Protein AF-A0A2P5N7I3-F1 (afdb_monomer_lite)

pLDDT: mean 82.8, std 12.32, range [43.16, 92.75]

Radius of gyration: 12.58 Å; chains: 1; bounding box: 28×37×23 Å

Sequence (64 aa):
KAKNRSIQDDRWKLIYIPTYNGPVYQLYDMKNDPYRDVNALYPEIVEALRQKLEAWIQSSPLDS

Structure (mmCIF, N/CA/C/O backbone):
data_AF-A0A2P5N7I3-F1
#
_entry.id   AF-A0A2P5N7I3-F1
#
loop_
_atom_site.group_PDB
_atom_site.id
_atom_site.type_symbol
_atom_site.label_atom_id
_atom_site.label_alt_id
_atom_site.label_comp_id
_atom_site.label_asym_id
_atom_site.label_entity_id
_atom_site.label_seq_id
_atom_site.pdbx_PDB_ins_code
_atom_site.Cartn_x
_atom_site.Cartn_y
_atom_site.Cartn_z
_atom_site.occupancy
_atom_site.B_iso_or_equiv
_atom_site.auth_seq_id
_atom_site.auth_comp_id
_atom_site.auth_asym_id
_atom_site.auth_atom_id
_atom_site.pdbx_PDB_model_num
ATOM 1 N N . LYS A 1 1 ? 21.242 6.654 -1.447 1.00 47.16 1 LYS A N 1
ATOM 2 C CA . LYS A 1 1 ? 20.723 5.559 -0.585 1.00 47.16 1 LYS A CA 1
ATOM 3 C C . LYS A 1 1 ? 19.209 5.508 -0.742 1.00 47.16 1 LYS A C 1
ATOM 5 O O . LYS A 1 1 ? 18.538 6.372 -0.193 1.00 47.16 1 LYS A O 1
ATOM 10 N N . ALA A 1 2 ? 18.675 4.576 -1.530 1.00 53.03 2 ALA A N 1
ATOM 11 C CA . ALA A 1 2 ? 17.229 4.423 -1.652 1.00 53.03 2 ALA A CA 1
ATOM 12 C C . ALA A 1 2 ? 16.728 3.698 -0.395 1.00 53.03 2 ALA A C 1
ATOM 14 O O . ALA A 1 2 ? 16.977 2.510 -0.224 1.00 53.03 2 ALA A O 1
ATOM 15 N N . LYS A 1 3 ? 16.137 4.440 0.546 1.00 67.75 3 LYS A N 1
ATOM 16 C CA . LYS A 1 3 ? 15.506 3.834 1.721 1.00 67.75 3 LYS A CA 1
ATOM 17 C C . LYS A 1 3 ? 14.195 3.202 1.268 1.00 67.75 3 LYS A C 1
ATOM 19 O O . LYS A 1 3 ? 13.389 3.865 0.616 1.00 67.75 3 LYS A O 1
ATOM 24 N N . ASN A 1 4 ? 14.000 1.939 1.617 1.00 77.44 4 ASN A N 1
ATOM 25 C CA . ASN A 1 4 ? 12.714 1.263 1.526 1.00 77.44 4 ASN A CA 1
ATOM 26 C C . ASN A 1 4 ? 11.716 2.104 2.328 1.00 77.44 4 ASN A C 1
ATOM 28 O O . ASN A 1 4 ? 12.018 2.516 3.451 1.00 77.44 4 ASN A O 1
ATOM 32 N N . ARG A 1 5 ? 10.561 2.404 1.742 1.00 85.44 5 ARG A N 1
ATOM 33 C CA . ARG A 1 5 ? 9.500 3.132 2.437 1.00 85.44 5 ARG A CA 1
ATOM 34 C C . ARG A 1 5 ? 8.328 2.190 2.585 1.00 85.44 5 ARG A C 1
ATOM 36 O O . ARG A 1 5 ? 8.031 1.428 1.679 1.00 85.44 5 ARG A O 1
ATOM 43 N N . SER A 1 6 ? 7.667 2.226 3.720 1.00 88.38 6 SER A N 1
ATOM 44 C CA . SER A 1 6 ? 6.439 1.472 3.907 1.00 88.38 6 SER A CA 1
ATOM 45 C C . SER A 1 6 ? 5.489 2.313 4.723 1.00 88.38 6 SER A C 1
ATOM 47 O O . SER A 1 6 ? 5.911 2.927 5.701 1.00 88.38 6 SER A O 1
ATOM 49 N N . ILE A 1 7 ? 4.227 2.324 4.322 1.00 89.06 7 ILE A N 1
ATOM 50 C CA . ILE A 1 7 ? 3.142 2.896 5.102 1.00 89.06 7 ILE A CA 1
ATOM 51 C C . ILE A 1 7 ? 2.226 1.756 5.518 1.00 89.06 7 ILE A C 1
ATOM 53 O O . ILE A 1 7 ? 1.923 0.856 4.733 1.00 89.06 7 ILE A O 1
ATOM 57 N N . GLN A 1 8 ? 1.844 1.767 6.782 1.00 89.44 8 GLN A N 1
ATOM 58 C CA . GLN A 1 8 ? 0.929 0.797 7.343 1.00 89.44 8 GLN A CA 1
ATOM 59 C C . GLN A 1 8 ? -0.173 1.564 8.062 1.00 89.44 8 GLN A C 1
ATOM 61 O O . GLN A 1 8 ? 0.105 2.402 8.915 1.00 89.44 8 GLN A O 1
ATOM 66 N N . ASP A 1 9 ? -1.405 1.263 7.687 1.00 85.62 9 ASP A N 1
ATOM 67 C CA . ASP A 1 9 ? -2.624 1.635 8.391 1.00 85.62 9 ASP A CA 1
ATOM 68 C C . ASP A 1 9 ? -3.131 0.414 9.194 1.00 85.62 9 ASP A C 1
ATOM 70 O O . ASP A 1 9 ? -2.553 -0.673 9.139 1.00 85.62 9 ASP A O 1
ATOM 74 N N . ASP A 1 10 ? -4.246 0.577 9.911 1.00 85.19 10 ASP A N 1
ATOM 75 C CA . ASP A 1 10 ? -4.884 -0.467 10.737 1.00 85.19 10 ASP A CA 1
ATOM 76 C C . ASP A 1 10 ? -5.177 -1.773 9.970 1.00 85.19 10 ASP A C 1
ATOM 78 O O . ASP A 1 10 ? -5.016 -2.874 10.492 1.00 85.19 10 ASP A O 1
ATOM 82 N N . ARG A 1 11 ? -5.559 -1.652 8.693 1.00 89.12 11 ARG A N 1
ATOM 83 C CA . ARG A 1 11 ? -5.945 -2.785 7.841 1.00 89.12 11 ARG A CA 1
ATOM 84 C C . ARG A 1 11 ? -4.960 -3.090 6.719 1.00 89.12 11 ARG A C 1
ATOM 86 O O . ARG A 1 11 ? -4.893 -4.227 6.267 1.00 89.12 11 ARG A O 1
ATOM 93 N N . TRP A 1 12 ? -4.220 -2.098 6.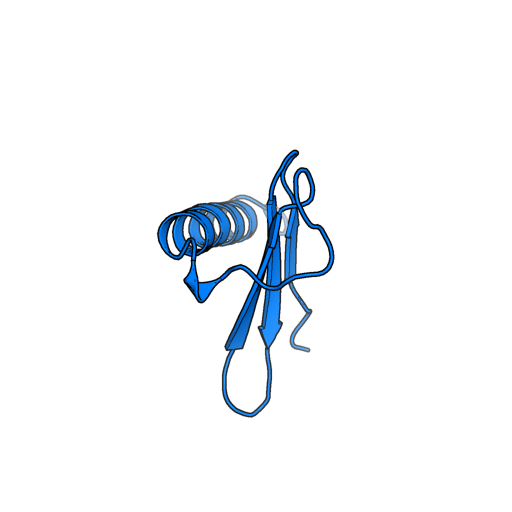239 1.00 91.75 12 TRP A N 1
ATOM 94 C CA . TRP A 1 12 ? -3.473 -2.212 4.989 1.00 91.75 12 TRP A CA 1
ATOM 95 C C . TRP A 1 12 ? -2.016 -1.845 5.178 1.00 91.75 12 TRP A C 1
ATOM 97 O O . TRP A 1 12 ? -1.696 -0.862 5.844 1.00 91.75 12 TRP A O 1
ATOM 107 N N . LYS A 1 13 ? -1.130 -2.596 4.532 1.00 92.31 13 LYS A N 1
ATOM 108 C CA . LYS A 1 13 ? 0.304 -2.323 4.528 1.00 92.31 13 LYS A CA 1
ATOM 109 C C . LYS A 1 13 ? 0.811 -2.212 3.101 1.00 92.31 13 LYS A C 1
ATOM 111 O O . LYS A 1 13 ? 0.798 -3.201 2.376 1.00 92.31 13 LYS A O 1
ATOM 116 N N . LEU A 1 14 ? 1.286 -1.027 2.727 1.00 92.00 14 LEU A N 1
ATOM 117 C CA . LEU A 1 14 ? 1.928 -0.772 1.443 1.00 92.00 14 LEU A CA 1
ATOM 118 C C . LEU A 1 14 ? 3.443 -0.660 1.628 1.00 92.00 14 LEU A C 1
ATOM 120 O O . LEU A 1 14 ? 3.935 0.175 2.389 1.00 92.00 14 LEU A O 1
ATOM 124 N N . ILE A 1 15 ? 4.187 -1.478 0.892 1.00 90.25 15 ILE A N 1
ATOM 125 C CA . ILE A 1 15 ? 5.649 -1.478 0.869 1.00 90.25 15 ILE A CA 1
ATOM 126 C C . ILE A 1 15 ? 6.120 -0.944 -0.483 1.00 90.25 15 ILE A C 1
ATOM 128 O O . ILE A 1 15 ? 5.755 -1.472 -1.529 1.00 90.25 15 ILE A O 1
ATOM 132 N N . TYR A 1 16 ? 6.953 0.091 -0.444 1.00 88.56 16 TYR A N 1
ATOM 133 C CA . TYR A 1 16 ? 7.672 0.660 -1.576 1.00 88.56 16 TYR A CA 1
ATOM 134 C C . TYR A 1 16 ? 9.124 0.176 -1.557 1.00 88.56 16 TYR A C 1
ATOM 136 O O . TYR A 1 16 ? 9.931 0.564 -0.698 1.00 88.56 16 TYR A O 1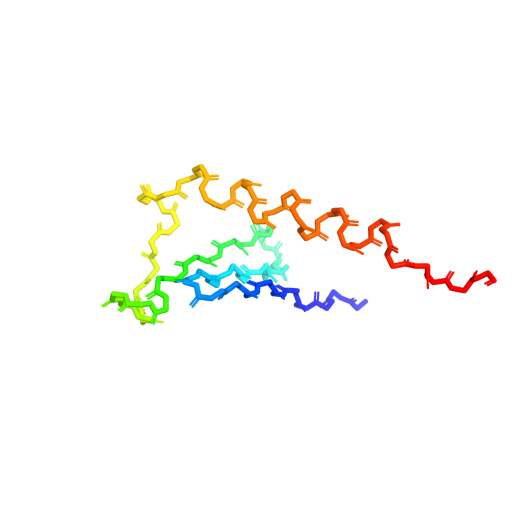
ATOM 144 N N . ILE A 1 17 ? 9.456 -0.667 -2.532 1.00 87.88 17 ILE A N 1
ATOM 145 C CA . ILE A 1 17 ? 10.786 -1.240 -2.708 1.00 87.88 17 ILE A CA 1
ATOM 146 C C . ILE A 1 17 ? 11.400 -0.629 -3.970 1.00 87.88 17 ILE A C 1
ATOM 148 O O . ILE A 1 17 ? 11.004 -0.979 -5.083 1.00 87.88 17 ILE A O 1
ATOM 152 N N . PRO A 1 18 ? 12.374 0.284 -3.836 1.00 83.44 18 PRO A N 1
ATOM 153 C CA . PRO A 1 18 ? 13.110 0.789 -4.984 1.00 83.44 18 PRO A CA 1
ATOM 154 C C . PRO A 1 18 ? 14.046 -0.315 -5.498 1.00 83.44 18 PRO A C 1
ATOM 156 O O . PRO A 1 18 ? 15.109 -0.545 -4.921 1.00 83.44 18 PRO A O 1
ATOM 159 N N . THR A 1 19 ? 13.641 -1.028 -6.553 1.00 84.94 19 THR A N 1
ATOM 160 C CA . THR A 1 19 ? 14.481 -2.045 -7.207 1.00 84.94 19 THR A CA 1
ATOM 161 C C . THR A 1 19 ? 15.221 -1.456 -8.408 1.00 84.94 19 THR A C 1
ATOM 163 O O . THR A 1 19 ? 14.852 -0.399 -8.920 1.00 84.94 19 THR A O 1
ATOM 166 N N . TYR A 1 20 ? 16.261 -2.149 -8.882 1.00 80.88 20 TYR A N 1
ATOM 167 C CA . TYR A 1 20 ? 17.031 -1.729 -10.061 1.00 80.88 20 TYR A CA 1
ATOM 168 C C . TYR A 1 20 ? 16.177 -1.677 -11.340 1.00 80.88 20 TYR A C 1
ATOM 170 O O . TYR A 1 20 ? 16.415 -0.847 -12.210 1.00 80.88 20 TYR A O 1
ATOM 178 N N . ASN A 1 21 ? 15.148 -2.526 -11.426 1.00 78.62 21 ASN A N 1
ATOM 179 C CA . ASN A 1 21 ? 14.259 -2.638 -12.583 1.00 78.62 21 ASN A CA 1
ATOM 180 C C . ASN A 1 21 ? 13.042 -1.696 -12.521 1.00 78.62 21 ASN A C 1
ATOM 182 O O . ASN A 1 21 ? 12.176 -1.759 -13.390 1.00 78.62 21 ASN A O 1
ATOM 186 N N . GLY A 1 22 ? 12.965 -0.852 -11.488 1.00 79.62 22 GLY A N 1
ATOM 187 C CA . GLY A 1 22 ? 11.841 0.038 -11.216 1.00 79.62 22 GLY A CA 1
ATOM 188 C C . GLY A 1 22 ? 11.302 -0.112 -9.788 1.00 79.62 22 GLY A C 1
ATOM 189 O O . GLY A 1 22 ? 11.596 -1.089 -9.092 1.00 79.62 22 GLY A O 1
ATOM 190 N N . PRO A 1 23 ? 10.529 0.865 -9.300 1.00 85.69 23 PRO A N 1
ATOM 191 C CA . PRO A 1 23 ? 9.896 0.761 -7.995 1.00 85.69 23 PRO A CA 1
ATOM 192 C C . PRO A 1 23 ? 8.826 -0.335 -7.995 1.00 85.69 23 PRO A C 1
ATOM 194 O O . PRO A 1 23 ? 7.935 -0.343 -8.841 1.00 85.69 23 PRO A O 1
ATOM 197 N N . VAL A 1 24 ? 8.900 -1.242 -7.023 1.00 88.12 24 VAL A N 1
ATOM 198 C CA . VAL A 1 24 ? 7.884 -2.271 -6.787 1.00 88.12 24 VAL A CA 1
ATOM 199 C C . VAL A 1 24 ? 7.031 -1.855 -5.596 1.00 88.12 24 VAL A C 1
ATOM 201 O O . VAL A 1 24 ? 7.556 -1.473 -4.547 1.00 88.12 24 VAL A O 1
ATOM 204 N N . TYR A 1 25 ? 5.715 -1.950 -5.768 1.00 88.56 25 TYR A N 1
ATOM 205 C CA . TYR A 1 25 ? 4.724 -1.711 -4.726 1.00 88.56 25 TYR A CA 1
ATOM 206 C C . TYR A 1 25 ? 4.092 -3.040 -4.331 1.00 88.56 25 TYR A C 1
ATOM 208 O O . TYR A 1 25 ? 3.630 -3.778 -5.197 1.00 88.56 25 TYR A O 1
ATOM 216 N N . GLN A 1 26 ? 4.063 -3.346 -3.038 1.00 91.50 26 GLN A N 1
ATOM 217 C CA . GLN A 1 26 ? 3.401 -4.544 -2.521 1.00 91.50 26 GLN A CA 1
ATOM 218 C C . GLN A 1 26 ? 2.367 -4.152 -1.476 1.00 91.50 26 GLN A C 1
ATOM 220 O O . GLN A 1 26 ? 2.686 -3.377 -0.572 1.00 91.50 26 GLN A O 1
ATOM 225 N N . LEU A 1 27 ? 1.150 -4.675 -1.602 1.00 92.75 27 LEU A N 1
ATOM 226 C CA . LEU A 1 27 ? 0.036 -4.373 -0.705 1.00 92.75 27 LEU A CA 1
ATOM 227 C C . LEU A 1 27 ? -0.402 -5.643 0.011 1.00 92.75 27 LEU A C 1
ATOM 229 O O . LEU A 1 27 ? -0.677 -6.642 -0.642 1.00 92.75 27 LEU A O 1
ATOM 233 N N . TYR A 1 28 ? -0.539 -5.569 1.330 1.00 91.69 28 TYR A N 1
ATOM 234 C CA . TYR A 1 28 ? -0.978 -6.682 2.170 1.00 91.69 28 TYR A CA 1
ATOM 235 C C . TYR A 1 28 ? -2.196 -6.267 3.010 1.00 91.69 28 TYR A C 1
ATOM 237 O O . TYR A 1 28 ? -2.196 -5.173 3.589 1.00 91.69 28 TYR A O 1
ATOM 245 N N . ASP A 1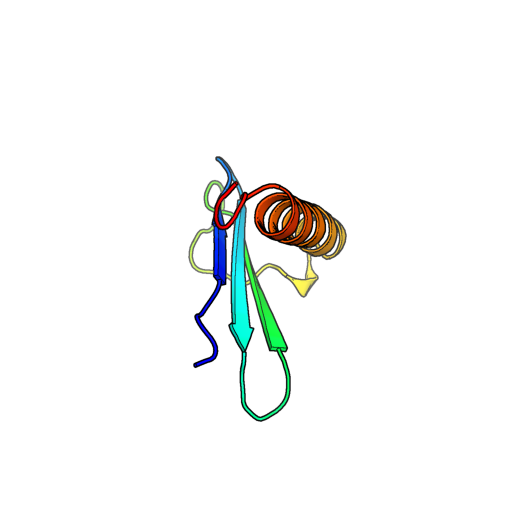 29 ? -3.221 -7.127 3.088 1.00 91.06 29 ASP A N 1
ATOM 246 C CA . ASP A 1 29 ? -4.380 -6.941 3.979 1.00 91.06 29 ASP A CA 1
ATOM 247 C C . ASP A 1 29 ? -4.044 -7.538 5.351 1.00 91.06 29 ASP A C 1
ATOM 249 O O . ASP A 1 29 ? -4.165 -8.736 5.580 1.00 91.06 29 ASP A O 1
ATOM 253 N N . MET A 1 30 ? -3.635 -6.699 6.296 1.00 89.94 30 MET A N 1
ATOM 254 C CA . MET A 1 30 ? -3.247 -7.131 7.641 1.00 89.94 30 MET A CA 1
ATOM 255 C C . MET A 1 30 ? -4.404 -7.754 8.439 1.00 89.94 30 MET A C 1
ATOM 257 O O . MET A 1 30 ? -4.149 -8.434 9.431 1.00 89.94 30 MET A O 1
ATOM 261 N N . LYS A 1 31 ? -5.660 -7.529 8.031 1.00 88.38 31 LYS A N 1
ATOM 262 C CA . LYS A 1 31 ? -6.861 -7.980 8.743 1.00 88.38 31 LYS A CA 1
ATOM 263 C C . LYS A 1 31 ? -7.384 -9.319 8.230 1.00 88.38 31 LYS A C 1
ATOM 265 O O . LYS A 1 31 ? -7.866 -10.115 9.029 1.00 88.38 31 LYS A O 1
ATOM 270 N N . ASN A 1 32 ? -7.322 -9.548 6.920 1.00 86.06 32 ASN A N 1
ATOM 271 C CA . ASN A 1 32 ? -7.816 -10.770 6.285 1.00 86.06 32 ASN A CA 1
ATOM 272 C C . ASN A 1 32 ? -6.689 -11.743 5.928 1.00 86.06 32 ASN A C 1
ATOM 274 O O . ASN A 1 32 ? -6.826 -12.930 6.202 1.00 86.06 32 ASN A O 1
ATOM 278 N N . ASP A 1 33 ? -5.599 -11.266 5.320 1.00 84.06 33 ASP A N 1
ATOM 279 C CA . ASP A 1 33 ? -4.477 -12.115 4.912 1.00 84.06 33 ASP A CA 1
ATOM 280 C C . ASP A 1 33 ? -3.163 -11.309 4.809 1.00 84.06 33 ASP A C 1
ATOM 282 O O . ASP A 1 33 ? -2.895 -10.657 3.791 1.00 84.06 33 ASP A O 1
ATOM 286 N N . PRO A 1 34 ? -2.326 -11.319 5.864 1.00 85.69 34 PRO A N 1
ATOM 287 C CA . PRO A 1 34 ? -1.124 -10.488 5.926 1.00 85.69 34 PRO A CA 1
ATOM 288 C C . PRO A 1 34 ? 0.047 -11.015 5.086 1.00 85.69 34 PRO A C 1
ATOM 290 O O . PRO A 1 34 ? 1.079 -10.346 5.012 1.00 85.69 34 PRO A O 1
ATOM 293 N N . TYR A 1 35 ? 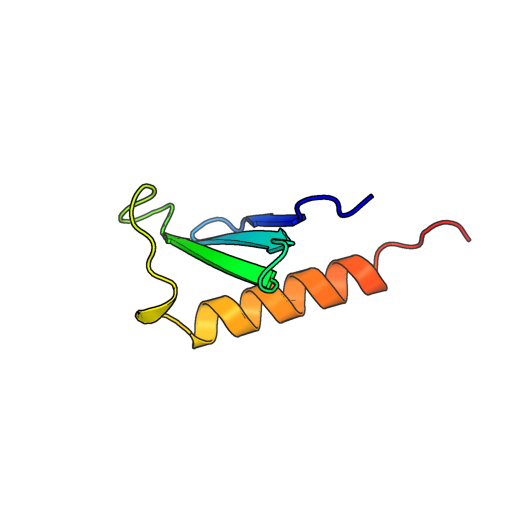-0.070 -12.203 4.489 1.00 84.94 35 TYR A N 1
ATOM 294 C CA . TYR A 1 35 ? 1.025 -12.870 3.777 1.00 84.94 35 TYR A CA 1
ATOM 295 C C . TYR A 1 35 ? 0.873 -12.811 2.257 1.00 84.94 35 TYR A C 1
ATOM 297 O O . TYR A 1 35 ? 1.845 -13.035 1.534 1.00 84.94 35 TYR A O 1
ATOM 305 N N . ARG A 1 36 ? -0.323 -12.490 1.762 1.00 87.25 36 ARG A N 1
ATOM 306 C CA . ARG A 1 36 ? -0.619 -12.411 0.337 1.00 87.25 36 ARG A CA 1
ATOM 307 C C . ARG A 1 36 ? -0.508 -10.986 -0.193 1.00 87.25 36 ARG A C 1
ATOM 309 O O . ARG A 1 36 ? -1.113 -10.064 0.348 1.00 87.25 36 ARG A O 1
ATOM 316 N N . ASP A 1 37 ? 0.202 -10.837 -1.312 1.00 89.19 37 ASP A N 1
ATOM 317 C CA . ASP A 1 37 ? 0.141 -9.604 -2.092 1.00 89.19 37 ASP A CA 1
ATOM 318 C C . ASP A 1 37 ? -1.232 -9.487 -2.765 1.00 89.19 37 ASP A C 1
ATOM 320 O O . ASP A 1 37 ? -1.663 -10.354 -3.532 1.00 89.19 37 ASP A O 1
ATOM 324 N N . VAL A 1 38 ? -1.929 -8.410 -2.432 1.00 92.44 38 VAL A N 1
ATOM 325 C CA . VAL A 1 38 ? -3.246 -8.054 -2.954 1.00 92.44 38 VAL A CA 1
ATOM 326 C C . VAL A 1 38 ? -3.192 -6.736 -3.728 1.00 92.44 38 VAL A C 1
ATOM 328 O O . VAL A 1 38 ? -4.224 -6.096 -3.925 1.00 92.44 38 VAL A O 1
ATOM 331 N N . ASN A 1 39 ? -2.005 -6.329 -4.207 1.00 89.75 39 ASN A N 1
ATOM 332 C CA . ASN A 1 39 ? -1.830 -5.069 -4.940 1.00 89.75 39 ASN A CA 1
ATOM 333 C C . ASN A 1 39 ? -2.703 -5.037 -6.201 1.00 89.75 39 ASN A C 1
ATOM 335 O O . ASN A 1 39 ? -3.351 -4.031 -6.478 1.00 89.75 39 ASN A O 1
ATOM 339 N N . ALA A 1 40 ? -2.782 -6.173 -6.902 1.00 88.94 40 ALA A N 1
ATOM 340 C CA . ALA A 1 40 ? -3.477 -6.276 -8.178 1.00 88.94 40 ALA A CA 1
ATOM 341 C C . ALA A 1 40 ? -4.994 -6.359 -7.986 1.00 88.94 40 ALA A C 1
ATOM 343 O O . ALA A 1 40 ? -5.754 -6.098 -8.913 1.00 88.94 40 ALA A O 1
ATOM 344 N N . LEU A 1 41 ? -5.426 -6.729 -6.777 1.00 90.50 41 LEU A N 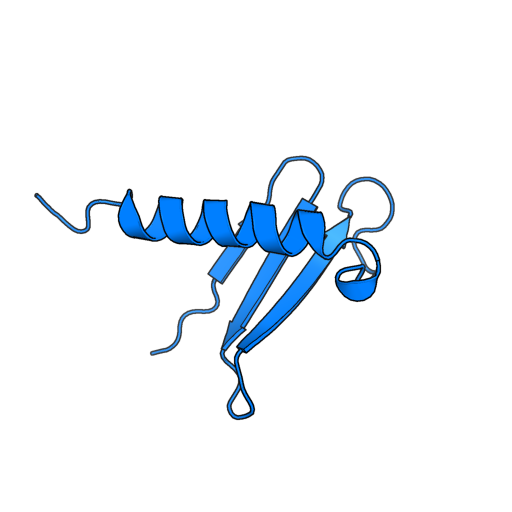1
ATOM 345 C CA . LEU A 1 41 ? -6.833 -6.818 -6.403 1.00 90.50 41 LEU A CA 1
ATOM 346 C C . LEU A 1 41 ? -7.383 -5.465 -5.948 1.00 90.50 41 LEU A C 1
ATOM 348 O O . LEU A 1 41 ? -8.562 -5.199 -6.151 1.00 90.50 41 LEU A O 1
ATOM 352 N N . TYR A 1 42 ? -6.538 -4.617 -5.353 1.00 90.00 42 TYR A N 1
ATOM 353 C CA . TYR A 1 42 ? -6.939 -3.330 -4.782 1.00 90.00 42 TYR A CA 1
ATOM 354 C C . TYR A 1 42 ? -6.030 -2.178 -5.246 1.00 90.00 42 TYR A C 1
ATOM 356 O O . TYR A 1 42 ? -5.384 -1.529 -4.414 1.00 90.00 42 TYR A O 1
ATOM 364 N N . PRO A 1 43 ? -5.980 -1.876 -6.558 1.00 89.81 43 PRO A N 1
ATOM 365 C CA . PRO A 1 43 ? -5.154 -0.787 -7.083 1.00 89.81 43 PRO A CA 1
ATOM 366 C C . PRO A 1 43 ? -5.553 0.582 -6.509 1.00 89.81 43 PRO A C 1
ATOM 368 O O . PRO A 1 43 ? -4.693 1.426 -6.271 1.00 89.81 43 PRO A O 1
ATOM 371 N N . GLU A 1 44 ? -6.835 0.779 -6.192 1.00 91.50 44 GLU A N 1
ATOM 372 C CA . GLU A 1 44 ? -7.345 1.988 -5.530 1.00 91.50 44 GLU A CA 1
ATOM 373 C C . GLU A 1 44 ? -6.719 2.215 -4.142 1.00 91.50 44 GLU A C 1
ATOM 375 O O . GLU A 1 44 ? -6.378 3.340 -3.776 1.00 91.50 44 GLU A O 1
ATOM 380 N N . ILE A 1 45 ? -6.501 1.138 -3.378 1.00 91.12 45 ILE A N 1
ATOM 381 C CA . ILE A 1 45 ? -5.906 1.203 -2.040 1.00 91.12 45 ILE A CA 1
ATOM 382 C C . ILE A 1 45 ? -4.409 1.479 -2.150 1.00 91.12 45 ILE A C 1
ATOM 384 O O . ILE A 1 45 ? -3.870 2.261 -1.366 1.00 91.12 45 ILE A O 1
ATOM 388 N N . VAL A 1 46 ? -3.740 0.876 -3.138 1.00 90.69 46 VAL A N 1
ATOM 389 C CA . VAL A 1 46 ? -2.337 1.178 -3.450 1.00 90.69 46 VAL A CA 1
ATOM 390 C C . VAL A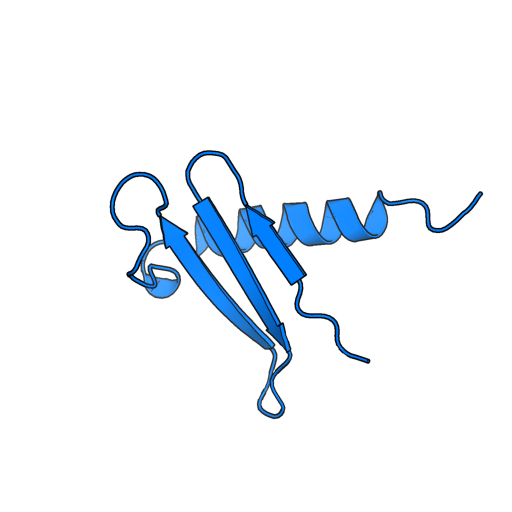 1 46 ? -2.173 2.666 -3.732 1.00 90.69 46 VAL A C 1
ATOM 392 O O . VAL A 1 46 ? -1.292 3.298 -3.150 1.00 90.69 46 VAL A O 1
ATOM 395 N N . GLU A 1 47 ? -3.022 3.237 -4.585 1.00 90.69 47 GLU A N 1
ATOM 396 C CA . GLU A 1 47 ? -2.939 4.645 -4.964 1.00 90.69 47 GLU A CA 1
ATOM 397 C C . GLU A 1 47 ? -3.241 5.574 -3.779 1.00 90.69 47 GLU A C 1
ATOM 399 O O . GLU A 1 47 ? -2.472 6.500 -3.518 1.00 90.69 47 GLU A O 1
ATOM 404 N N . ALA A 1 48 ? -4.263 5.265 -2.976 1.00 91.06 48 ALA A N 1
ATOM 405 C CA . ALA A 1 48 ? -4.583 6.019 -1.765 1.00 91.06 48 ALA A CA 1
ATOM 406 C C . ALA A 1 48 ? -3.434 6.002 -0.738 1.00 91.06 48 ALA A C 1
ATOM 408 O O . ALA A 1 48 ? -3.053 7.040 -0.192 1.00 91.06 48 ALA A O 1
ATOM 409 N N . LEU A 1 49 ? -2.839 4.833 -0.477 1.00 89.50 49 LEU A N 1
ATOM 410 C CA . LEU A 1 49 ? -1.707 4.697 0.446 1.00 89.50 49 LEU A CA 1
ATOM 411 C C . LEU A 1 49 ? -0.440 5.350 -0.105 1.00 89.50 49 LEU A C 1
ATOM 413 O O . LEU A 1 49 ? 0.328 5.942 0.653 1.00 89.50 49 LEU A O 1
ATOM 417 N N . ARG A 1 50 ? -0.229 5.289 -1.420 1.00 88.06 50 ARG A N 1
ATOM 418 C CA . ARG A 1 50 ? 0.854 6.003 -2.090 1.00 88.06 50 ARG A CA 1
ATOM 419 C C . ARG A 1 50 ? 0.693 7.512 -1.908 1.00 88.06 50 ARG A C 1
ATOM 421 O O . ARG A 1 50 ? 1.652 8.154 -1.497 1.00 88.06 50 ARG A O 1
ATOM 428 N N . GLN A 1 51 ? -0.499 8.063 -2.131 1.00 89.25 51 GLN A N 1
ATOM 429 C CA . GLN A 1 51 ? -0.772 9.483 -1.900 1.00 89.25 51 GLN A CA 1
ATOM 430 C C . GLN A 1 51 ? -0.538 9.877 -0.442 1.00 89.25 51 GLN A C 1
ATOM 432 O O . GLN A 1 51 ? 0.106 10.891 -0.190 1.00 89.25 51 GLN A O 1
ATOM 437 N N . LYS A 1 52 ? -0.975 9.057 0.525 1.00 87.88 52 LYS A N 1
ATOM 438 C CA . LYS A 1 52 ? -0.660 9.279 1.946 1.00 87.88 52 LYS A CA 1
ATOM 439 C C . LYS A 1 52 ? 0.843 9.273 2.209 1.00 87.88 52 LYS A C 1
ATOM 441 O O . LYS A 1 52 ? 1.327 10.121 2.949 1.00 87.88 52 LYS A O 1
ATOM 446 N N . LEU A 1 53 ? 1.584 8.334 1.618 1.00 84.19 53 LEU A N 1
ATOM 447 C CA . LEU A 1 53 ? 3.036 8.258 1.755 1.00 84.19 53 LEU A CA 1
ATOM 448 C C . LEU A 1 53 ? 3.700 9.515 1.180 1.00 84.19 53 LEU A C 1
ATOM 450 O O . LEU A 1 53 ? 4.547 10.103 1.843 1.00 84.19 53 LEU A O 1
ATOM 454 N N . GLU A 1 54 ? 3.313 9.942 -0.023 1.00 83.31 54 GLU A N 1
ATOM 455 C CA . GLU A 1 54 ? 3.813 11.162 -0.669 1.00 83.31 54 GLU A CA 1
ATOM 456 C C . GLU A 1 54 ? 3.480 12.411 0.151 1.00 83.31 54 GLU A C 1
ATOM 458 O O . GLU A 1 54 ? 4.367 13.223 0.407 1.00 83.31 54 GLU A O 1
ATOM 463 N N . ALA A 1 55 ? 2.246 12.521 0.644 1.00 85.31 55 ALA A N 1
ATOM 464 C CA . ALA A 1 55 ? 1.823 13.596 1.531 1.00 85.31 55 ALA A CA 1
ATOM 465 C C . ALA A 1 55 ? 2.607 13.586 2.847 1.00 85.31 55 ALA A C 1
ATOM 467 O O . ALA A 1 55 ? 3.020 14.638 3.311 1.00 85.31 55 ALA A O 1
ATOM 468 N N . TRP A 1 56 ? 2.882 12.416 3.427 1.00 80.06 56 TRP A N 1
ATOM 469 C CA . TRP A 1 56 ? 3.702 12.294 4.632 1.00 80.06 56 TRP A CA 1
ATOM 470 C C . TRP A 1 56 ? 5.155 12.701 4.376 1.00 80.06 56 TRP A C 1
ATOM 472 O O . TRP A 1 56 ? 5.748 13.402 5.183 1.00 80.06 56 TRP A O 1
ATOM 482 N N . ILE A 1 57 ? 5.721 12.332 3.223 1.00 76.88 57 ILE A N 1
ATOM 483 C CA . ILE A 1 57 ? 7.066 12.760 2.814 1.00 76.88 57 ILE A CA 1
ATOM 484 C C . ILE A 1 57 ? 7.128 14.280 2.621 1.00 76.88 57 ILE A C 1
ATOM 486 O O . ILE A 1 57 ? 8.118 14.885 3.016 1.00 76.88 57 ILE A O 1
ATOM 490 N N . GLN A 1 58 ? 6.108 14.884 2.006 1.00 78.69 58 GLN A N 1
ATOM 491 C CA . GLN A 1 58 ? 6.032 16.335 1.802 1.00 78.69 58 GLN A CA 1
ATOM 492 C C . GLN A 1 58 ? 5.734 17.093 3.100 1.00 78.69 58 GLN A C 1
ATOM 494 O O . GLN A 1 58 ? 6.229 18.198 3.293 1.00 78.69 58 GLN A O 1
ATOM 499 N N . SER A 1 59 ? 4.924 16.504 3.981 1.00 71.06 59 SER A N 1
ATOM 500 C CA . SER A 1 59 ? 4.494 17.102 5.243 1.00 71.06 59 SER A CA 1
ATOM 501 C C . SER A 1 59 ? 5.465 16.849 6.387 1.00 71.06 59 SER A C 1
ATOM 503 O O . SER A 1 59 ? 5.329 17.516 7.406 1.00 71.06 59 SER A O 1
ATOM 505 N N . SER A 1 60 ? 6.405 15.907 6.278 1.00 56.50 60 SER A N 1
ATOM 506 C CA . SER A 1 60 ? 7.532 15.817 7.202 1.00 56.50 60 SER A CA 1
ATOM 507 C C . SER A 1 60 ? 8.441 17.015 6.934 1.00 56.50 60 SER A C 1
ATOM 509 O O . SER A 1 60 ? 9.149 17.000 5.923 1.00 56.50 60 SER A O 1
ATOM 511 N N . PRO A 1 61 ? 8.474 18.036 7.813 1.00 51.31 61 PRO A N 1
ATOM 512 C CA . PRO A 1 61 ? 9.507 19.042 7.718 1.00 51.31 61 PRO A CA 1
ATOM 513 C C . PRO A 1 61 ? 10.820 18.319 8.024 1.00 51.31 61 PRO A C 1
ATOM 515 O O . PRO A 1 61 ? 11.103 17.951 9.164 1.00 51.31 61 PRO A O 1
ATOM 518 N N . LEU A 1 62 ? 11.628 18.059 6.998 1.00 57.38 62 LEU A N 1
ATOM 519 C CA . LEU A 1 62 ? 13.062 18.092 7.227 1.00 57.38 62 LEU A CA 1
ATOM 520 C C . LEU A 1 62 ? 13.369 19.551 7.562 1.00 57.38 62 LEU A C 1
ATOM 522 O O . LEU A 1 62 ? 13.562 20.344 6.653 1.00 57.38 62 LEU A O 1
ATOM 526 N N . ASP A 1 63 ? 13.345 19.851 8.859 1.00 47.69 63 ASP A N 1
ATOM 527 C CA . ASP A 1 63 ? 13.963 21.018 9.486 1.00 47.69 63 ASP A CA 1
ATOM 528 C C . ASP A 1 63 ? 13.469 22.391 8.976 1.00 47.69 63 ASP A C 1
ATOM 530 O O . ASP A 1 63 ? 13.854 22.893 7.920 1.00 47.69 63 ASP A O 1
ATOM 534 N N . SER A 1 64 ? 12.616 23.046 9.759 1.00 43.16 64 SER A N 1
ATOM 535 C CA . SER A 1 64 ? 12.561 24.512 9.816 1.00 43.16 64 SER A CA 1
ATOM 536 C C . SER A 1 64 ? 12.352 24.940 11.255 1.00 43.16 64 SER A C 1
ATOM 538 O O . SER A 1 64 ? 11.546 24.270 11.941 1.00 43.16 64 SER A O 1
#

Secondary structure (DSSP, 8-state):
----EEEE-SSEEEEEEEETTEEEEEEEETTTEEEEE-TTT-HHHHHHHHHHHHHHHHHS-S--

Foldseek 3Di:
DDDWDWDDDPFKIWTWDQDPVGIDIFMAGPPPGRPDGCCVVCVVVSVVVVVVRVCCVVPPPPPD